Protein AF-A0A942LFI0-F1 (afdb_monomer_lite)

Foldseek 3Di:
DDDDDPPPPDDPLNVVLVVQVVVCCVPPVPPPDPDVVVVSVLSSCLVVQLCPDPQLVCCVVPHDPVSNVVSSVVSSVVSVVVVVVVVVVVVCCCVPPVVSVVVVVVVVCCCPPVVVVVVD

Sequence (120 aa):
MPTSGGGGKATPELDLLSNILSSFHDLFGDIPWKDEDRVKNHMVSIPDIVLKDKAYKNAMKNSDKRNAKLESEEALNRAIIDIMADNMELFKQYNDNPSFKKWLGDLVFNITYYAQTESS

Radius of gyration: 21.02 Å; chains: 1; bounding box: 53×49×39 Å

Structure (mmCIF, N/CA/C/O backbone):
data_AF-A0A942LFI0-F1
#
_entry.id   AF-A0A942LFI0-F1
#
loop_
_atom_site.group_PDB
_atom_site.id
_atom_site.type_symbol
_atom_site.label_atom_id
_atom_site.label_alt_id
_atom_site.label_comp_id
_atom_site.label_asym_id
_atom_site.label_entity_id
_atom_site.label_seq_id
_atom_site.pdbx_PDB_ins_code
_atom_site.Cartn_x
_atom_site.Cartn_y
_atom_site.Cartn_z
_atom_site.occupancy
_atom_site.B_iso_or_equiv
_atom_site.auth_seq_id
_atom_site.auth_comp_id
_atom_site.auth_asym_id
_atom_site.auth_atom_id
_atom_site.pdbx_PDB_model_num
ATOM 1 N N . MET A 1 1 ? -34.469 -33.038 -24.058 1.00 41.47 1 MET A N 1
ATOM 2 C CA . MET A 1 1 ? -33.193 -33.604 -23.563 1.00 41.47 1 MET A CA 1
ATOM 3 C C . MET A 1 1 ? -32.620 -32.648 -22.528 1.00 41.47 1 MET A C 1
ATOM 5 O O . MET A 1 1 ? -32.659 -31.458 -22.818 1.00 41.47 1 MET A O 1
ATOM 9 N N . PRO A 1 2 ? -32.140 -33.092 -21.352 1.00 42.00 2 PRO A N 1
ATOM 10 C CA . PRO A 1 2 ? -31.471 -32.205 -20.409 1.00 42.00 2 PRO A CA 1
ATOM 11 C C . PRO A 1 2 ? -29.960 -32.240 -20.668 1.00 42.00 2 PRO A C 1
ATOM 13 O O . PRO A 1 2 ? -29.331 -33.289 -20.545 1.00 42.00 2 PRO A O 1
ATOM 16 N N . THR A 1 3 ? -29.363 -31.113 -21.048 1.00 40.94 3 THR A N 1
ATOM 17 C CA . THR A 1 3 ? -27.902 -30.993 -21.123 1.00 40.94 3 THR A CA 1
ATOM 18 C C . THR A 1 3 ? -27.365 -30.417 -19.824 1.00 40.94 3 THR A C 1
ATOM 20 O O . THR A 1 3 ? -27.532 -29.238 -19.520 1.00 40.94 3 THR A O 1
ATOM 23 N N . SER A 1 4 ? -26.723 -31.318 -19.085 1.00 46.62 4 SER A N 1
ATOM 24 C CA . SER A 1 4 ? -25.675 -31.080 -18.097 1.00 46.62 4 SER A CA 1
ATOM 25 C C . SER A 1 4 ? -24.560 -30.174 -18.639 1.00 46.62 4 SER A C 1
ATOM 27 O O . SER A 1 4 ? -24.297 -30.177 -19.843 1.00 46.62 4 SER A O 1
ATOM 29 N N . GLY A 1 5 ? -23.862 -29.477 -17.737 1.00 42.50 5 GLY A N 1
ATOM 30 C CA . GLY A 1 5 ? -22.532 -28.930 -18.018 1.00 42.50 5 GLY A CA 1
ATOM 31 C C . GLY A 1 5 ? -22.296 -27.492 -17.569 1.00 42.50 5 GLY A C 1
ATOM 32 O O . GLY A 1 5 ? -21.852 -26.677 -18.370 1.00 42.50 5 GLY A O 1
ATOM 33 N N . GLY A 1 6 ? -22.540 -27.172 -16.295 1.00 45.66 6 GLY A N 1
ATOM 34 C CA . GLY A 1 6 ? -22.027 -25.950 -15.663 1.00 45.66 6 GLY A CA 1
ATOM 35 C C . GLY A 1 6 ? -20.511 -26.025 -15.459 1.00 45.66 6 GLY A C 1
ATOM 36 O O . GLY A 1 6 ? -20.040 -26.088 -14.331 1.00 45.66 6 GLY A O 1
ATOM 37 N N . GLY A 1 7 ? -19.746 -26.082 -16.549 1.00 47.06 7 GLY A N 1
ATOM 38 C 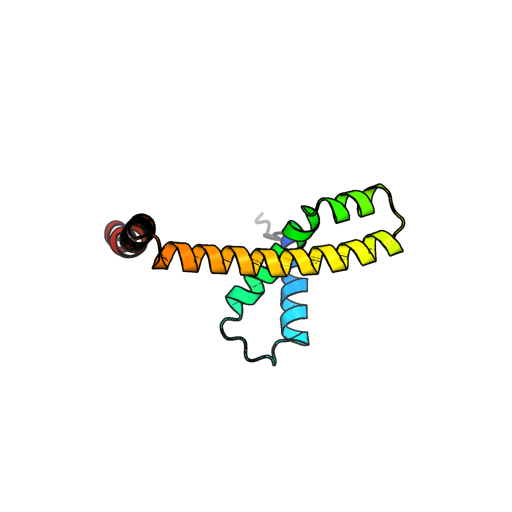CA . GLY A 1 7 ? -18.291 -25.959 -16.546 1.00 47.06 7 GLY A CA 1
ATOM 39 C C . GLY A 1 7 ? -17.912 -24.488 -16.640 1.00 47.06 7 GLY A C 1
ATOM 40 O O . GLY A 1 7 ? -17.564 -24.007 -17.718 1.00 47.06 7 GLY A O 1
ATOM 41 N N . GLY A 1 8 ? -18.028 -23.763 -15.527 1.00 48.84 8 GLY A N 1
ATOM 42 C CA . GLY A 1 8 ? -17.440 -22.434 -15.411 1.00 48.84 8 GLY A CA 1
ATOM 43 C C . GLY A 1 8 ? -15.931 -22.577 -15.549 1.00 48.84 8 GLY A C 1
ATOM 44 O O . GLY A 1 8 ? -15.275 -23.073 -14.639 1.00 48.84 8 GLY A O 1
ATOM 45 N N . LYS A 1 9 ? -15.382 -22.214 -16.710 1.00 52.22 9 LYS A N 1
ATOM 46 C CA . LYS A 1 9 ? -13.934 -22.098 -16.888 1.00 52.22 9 LYS A CA 1
ATOM 47 C C . LYS A 1 9 ? -13.448 -21.090 -15.849 1.00 52.22 9 LYS A C 1
ATOM 49 O O . LYS A 1 9 ? -13.840 -19.926 -15.929 1.00 52.22 9 LYS A O 1
ATOM 54 N N . ALA A 1 10 ? -12.654 -21.542 -14.880 1.00 55.78 10 ALA A N 1
ATOM 55 C CA . ALA A 1 10 ? -11.886 -20.640 -14.035 1.00 55.78 10 ALA A CA 1
ATOM 56 C C . ALA A 1 10 ? -11.151 -19.663 -14.964 1.00 55.78 10 ALA A C 1
ATOM 58 O O . ALA A 1 10 ? -10.595 -20.059 -15.992 1.00 55.78 10 ALA A O 1
ATOM 59 N N . THR A 1 11 ? -11.297 -18.367 -14.709 1.00 54.66 11 THR A N 1
ATOM 60 C CA . THR A 1 11 ? -10.672 -17.345 -15.544 1.00 54.66 11 THR A CA 1
ATOM 61 C C . THR A 1 11 ? -9.159 -17.354 -15.293 1.00 54.66 11 THR A C 1
ATOM 63 O O . THR A 1 11 ? -8.735 -17.682 -14.186 1.00 54.66 11 THR A O 1
ATOM 66 N N . PRO A 1 12 ? -8.322 -16.948 -16.269 1.00 66.75 12 PRO A N 1
ATOM 67 C CA . PRO A 1 12 ? -6.862 -16.909 -16.099 1.00 66.75 12 PRO A CA 1
ATOM 68 C C . PRO A 1 12 ? -6.389 -16.109 -14.874 1.00 66.75 12 PRO A C 1
ATOM 70 O O . PRO A 1 12 ? -5.325 -16.369 -14.321 1.00 66.75 12 PRO A O 1
ATOM 73 N N . GLU A 1 13 ? -7.192 -15.134 -14.448 1.00 61.06 13 GLU A N 1
ATOM 74 C CA . GLU A 1 13 ? -6.972 -14.328 -13.249 1.00 61.06 13 GLU A CA 1
ATOM 75 C C . GLU A 1 13 ? -7.147 -15.141 -11.957 1.00 61.06 13 GLU A C 1
ATOM 77 O O . GLU A 1 13 ? -6.298 -15.068 -11.071 1.00 61.06 13 GLU A O 1
ATOM 82 N N . LEU A 1 14 ? -8.191 -15.975 -11.868 1.00 65.00 14 LEU A N 1
ATOM 83 C CA . LEU A 1 14 ? -8.422 -16.852 -10.715 1.00 65.00 14 LEU A CA 1
ATOM 84 C C . LEU A 1 14 ? -7.325 -17.916 -10.587 1.00 65.00 14 LEU A C 1
ATOM 86 O O . LEU A 1 14 ? -6.876 -18.193 -9.476 1.00 65.00 14 LEU A O 1
ATOM 90 N N . ASP A 1 15 ? -6.849 -18.456 -11.710 1.00 73.75 15 ASP A N 1
ATOM 91 C CA . ASP A 1 15 ? -5.751 -19.429 -11.722 1.00 73.75 15 ASP A CA 1
ATOM 92 C C . ASP A 1 15 ? -4.433 -18.797 -11.242 1.00 73.75 15 ASP A C 1
ATOM 94 O O . ASP A 1 15 ? -3.693 -19.400 -10.464 1.00 73.75 15 ASP A O 1
ATOM 98 N N . LEU A 1 16 ? -4.138 -17.557 -11.650 1.00 70.69 16 LEU A N 1
ATOM 99 C CA . LEU A 1 16 ? -2.946 -16.835 -11.197 1.00 70.69 16 LEU A CA 1
ATOM 100 C C . LEU A 1 16 ? -3.004 -16.534 -9.692 1.00 70.69 16 LEU A C 1
ATOM 102 O O . LEU A 1 16 ? -2.026 -16.773 -8.981 1.00 70.69 16 LEU A O 1
ATOM 106 N N . LEU A 1 17 ? -4.153 -16.057 -9.208 1.00 74.50 17 LEU A N 1
ATOM 107 C CA . LEU A 1 17 ? -4.387 -15.798 -7.786 1.00 74.50 17 LEU A CA 1
ATOM 108 C C . LEU A 1 17 ? -4.236 -17.080 -6.961 1.00 74.50 17 LEU A C 1
ATOM 110 O O . LEU A 1 17 ? -3.5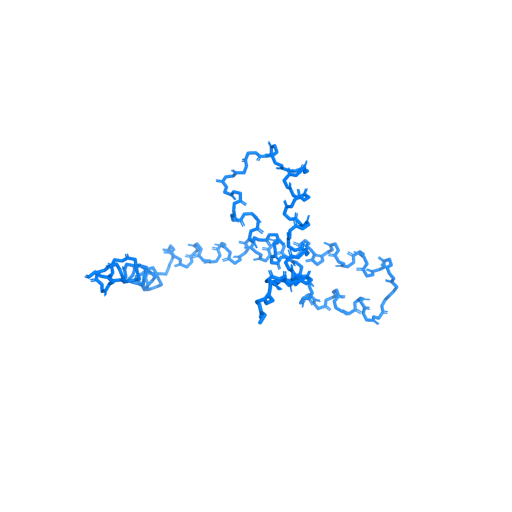35 -17.084 -5.950 1.00 74.50 17 LEU A O 1
ATOM 114 N N . SER A 1 18 ? -4.832 -18.183 -7.419 1.00 78.00 18 SER A N 1
ATOM 115 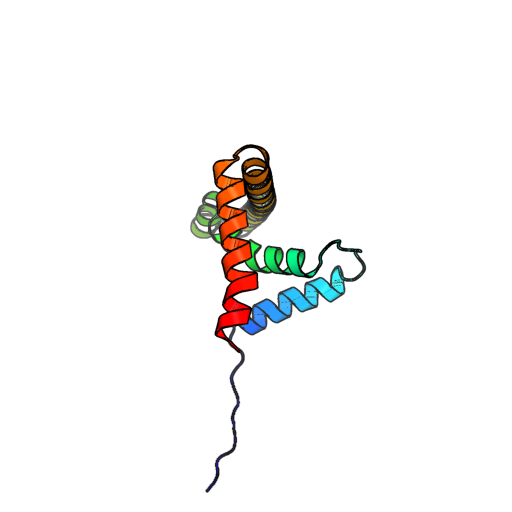C CA . SER A 1 18 ? -4.736 -19.482 -6.751 1.00 78.00 18 SER A CA 1
ATOM 116 C C . SER A 1 18 ? -3.290 -19.985 -6.676 1.00 78.00 18 SER A C 1
ATOM 118 O O . SER A 1 18 ? -2.859 -20.434 -5.613 1.00 78.00 18 SER A O 1
ATOM 120 N N . ASN A 1 19 ? -2.509 -19.826 -7.749 1.00 81.31 19 ASN A N 1
ATOM 121 C CA . ASN A 1 19 ? -1.100 -20.229 -7.781 1.00 81.31 19 ASN A CA 1
ATOM 122 C C . ASN A 1 19 ? -0.219 -19.406 -6.826 1.00 81.31 19 ASN A C 1
ATOM 124 O O . ASN A 1 19 ? 0.646 -19.971 -6.150 1.00 81.31 19 ASN A O 1
ATOM 128 N N . ILE A 1 20 ? -0.439 -18.088 -6.746 1.00 79.50 20 ILE A N 1
ATOM 129 C CA . ILE A 1 20 ? 0.286 -17.205 -5.817 1.00 79.50 20 ILE A CA 1
ATOM 130 C C . ILE A 1 20 ? -0.028 -17.592 -4.369 1.00 79.50 20 ILE A C 1
ATOM 132 O O . ILE A 1 20 ? 0.889 -17.741 -3.562 1.00 79.50 20 ILE A O 1
ATOM 136 N N . LEU A 1 21 ? -1.309 -17.793 -4.046 1.00 81.88 21 LEU A N 1
ATOM 137 C CA . LEU A 1 21 ? -1.747 -18.120 -2.689 1.00 81.88 21 LEU A CA 1
ATOM 138 C C . LEU A 1 21 ? -1.290 -19.514 -2.241 1.00 81.88 21 LEU A C 1
ATOM 140 O O . LEU A 1 21 ? -0.863 -19.663 -1.097 1.00 81.88 21 LEU A O 1
ATOM 144 N N . SER A 1 22 ? -1.324 -20.512 -3.131 1.00 84.50 22 SER A N 1
ATOM 145 C CA . SER A 1 22 ? -0.804 -21.853 -2.831 1.00 84.50 22 SER A CA 1
ATOM 146 C C . SER A 1 22 ? 0.700 -21.810 -2.573 1.00 84.50 22 SER A C 1
ATOM 148 O O . SER A 1 22 ? 1.160 -22.278 -1.537 1.00 84.50 22 SER A O 1
ATOM 150 N N . SER A 1 23 ? 1.460 -21.160 -3.463 1.00 86.31 23 SER A N 1
ATOM 151 C CA . SER A 1 23 ? 2.915 -21.031 -3.311 1.00 86.31 23 SER A CA 1
ATOM 152 C C . SER A 1 23 ? 3.291 -20.271 -2.037 1.00 86.31 23 SER A C 1
ATOM 154 O O . SER A 1 23 ? 4.286 -20.591 -1.395 1.00 86.31 23 SER A O 1
ATOM 156 N N . PHE A 1 24 ? 2.499 -19.266 -1.652 1.00 87.94 24 PHE A N 1
ATOM 157 C CA . PHE A 1 24 ? 2.693 -18.553 -0.394 1.00 87.94 24 PHE A CA 1
ATOM 158 C C . PHE A 1 24 ? 2.532 -19.477 0.814 1.00 87.94 24 PHE A C 1
ATOM 160 O O . PHE A 1 24 ? 3.392 -19.472 1.691 1.00 87.94 24 PHE A O 1
ATOM 167 N N . HIS A 1 25 ? 1.462 -20.273 0.853 1.00 85.38 25 HIS A N 1
ATOM 168 C CA . HIS A 1 25 ? 1.217 -21.193 1.961 1.00 85.38 25 HIS A CA 1
ATOM 169 C C . HIS A 1 25 ? 2.329 -22.243 2.078 1.00 85.38 25 HIS A C 1
ATOM 171 O O . HIS A 1 25 ? 2.872 -22.436 3.163 1.00 85.38 25 HIS A O 1
ATOM 177 N N . ASP A 1 26 ? 2.734 -22.840 0.956 1.00 91.19 26 ASP A N 1
ATOM 178 C CA . ASP A 1 26 ? 3.760 -23.889 0.930 1.00 91.19 26 ASP A CA 1
ATOM 179 C C . ASP A 1 26 ? 5.145 -23.384 1.369 1.00 91.19 26 ASP A C 1
ATOM 181 O O . ASP A 1 26 ? 5.923 -24.128 1.964 1.00 91.19 26 ASP A O 1
ATOM 185 N N . LEU A 1 27 ? 5.475 -22.124 1.067 1.00 90.56 27 LEU A N 1
ATOM 186 C CA . LEU A 1 27 ? 6.794 -21.549 1.350 1.00 90.56 27 LEU A CA 1
ATOM 187 C C . LEU A 1 27 ? 6.857 -20.784 2.678 1.00 90.56 27 LEU A C 1
ATOM 189 O O . LEU A 1 27 ? 7.930 -20.686 3.275 1.00 90.56 27 LEU A O 1
ATOM 193 N N . PHE A 1 28 ? 5.741 -20.203 3.119 1.00 92.94 28 PHE A N 1
ATOM 194 C CA . PHE A 1 28 ? 5.708 -19.218 4.205 1.00 92.94 28 PHE A CA 1
ATOM 195 C C . PHE A 1 28 ? 4.597 -19.466 5.236 1.00 92.94 28 PHE A C 1
ATOM 197 O O . PHE A 1 28 ? 4.383 -18.615 6.103 1.00 92.94 28 PHE A O 1
ATOM 204 N N . GLY A 1 29 ? 3.905 -20.609 5.173 1.00 88.31 29 GLY A N 1
ATOM 205 C CA . GLY A 1 29 ? 2.843 -20.979 6.116 1.00 88.31 29 GLY A CA 1
ATOM 206 C C . GLY A 1 29 ? 3.324 -21.177 7.557 1.00 88.31 29 GLY A C 1
ATOM 207 O O . GLY A 1 29 ? 2.556 -20.970 8.490 1.00 88.31 29 GLY A O 1
ATOM 208 N N . ASP A 1 30 ? 4.608 -21.491 7.751 1.00 93.56 30 ASP A N 1
ATOM 209 C CA . ASP A 1 30 ? 5.212 -21.653 9.081 1.00 93.56 30 ASP A CA 1
ATOM 210 C C . ASP A 1 30 ? 5.547 -20.318 9.771 1.00 93.56 30 ASP A C 1
ATOM 212 O O . ASP A 1 30 ? 5.935 -20.291 10.943 1.00 93.56 30 ASP A O 1
ATOM 216 N N . ILE A 1 31 ? 5.428 -19.188 9.065 1.00 93.88 31 ILE A N 1
ATOM 217 C CA . ILE A 1 31 ? 5.656 -17.873 9.665 1.00 93.88 31 ILE A CA 1
ATOM 218 C C . ILE A 1 31 ? 4.429 -17.512 10.516 1.00 93.88 31 ILE A C 1
ATOM 220 O O . ILE A 1 31 ? 3.311 -17.513 9.999 1.00 93.88 31 ILE A O 1
ATOM 224 N N . PRO A 1 32 ? 4.601 -17.141 11.801 1.00 92.88 32 PRO A N 1
ATOM 225 C CA . PRO A 1 32 ? 3.494 -16.744 12.665 1.00 92.88 32 PRO A CA 1
ATOM 226 C C . PRO A 1 32 ? 3.023 -15.325 12.314 1.00 92.88 32 PRO A C 1
ATOM 228 O O . PRO A 1 32 ? 3.289 -14.355 13.030 1.00 92.88 32 PRO A O 1
ATOM 231 N N . TRP A 1 33 ? 2.349 -15.187 11.173 1.00 93.12 33 TRP A N 1
ATOM 232 C CA . TRP A 1 33 ? 1.784 -13.926 10.716 1.00 93.12 33 TRP A CA 1
ATOM 233 C C . TRP A 1 33 ? 0.767 -13.399 11.729 1.00 93.12 33 TRP A C 1
ATOM 235 O O . TRP A 1 33 ? -0.103 -14.123 12.203 1.00 93.12 33 TRP A O 1
ATOM 245 N N . LYS A 1 34 ? 0.847 -12.102 12.042 1.00 93.06 34 LYS A N 1
ATOM 246 C CA . LYS A 1 34 ? -0.134 -11.445 12.919 1.00 93.06 34 LYS A CA 1
ATOM 247 C C . LYS A 1 34 ? -1.541 -11.444 12.306 1.00 93.06 34 LYS A C 1
ATOM 249 O O . LYS A 1 34 ? -2.523 -11.516 13.034 1.00 93.06 34 LYS A O 1
ATOM 254 N N . ASP A 1 35 ? -1.604 -11.295 10.987 1.00 92.62 35 ASP A N 1
ATOM 255 C CA . ASP A 1 35 ? -2.823 -11.283 10.183 1.00 92.62 35 ASP A CA 1
ATOM 256 C C . ASP A 1 35 ? -2.459 -11.774 8.774 1.00 92.62 35 ASP A C 1
ATOM 258 O O . ASP A 1 35 ? -1.934 -11.021 7.951 1.00 92.62 35 ASP A O 1
ATOM 262 N N . GLU A 1 36 ? -2.639 -13.073 8.539 1.00 91.12 36 GLU A N 1
ATOM 263 C CA . GLU A 1 36 ? -2.271 -13.725 7.280 1.00 91.12 36 GLU A CA 1
ATOM 264 C C . GLU A 1 36 ? -3.132 -13.235 6.106 1.00 91.12 36 GLU A C 1
ATOM 266 O O . GLU A 1 36 ? -2.618 -13.027 5.006 1.00 91.12 36 GLU A O 1
ATOM 271 N N . ASP A 1 37 ? -4.423 -12.985 6.335 1.00 90.56 37 ASP A N 1
ATOM 272 C CA . ASP A 1 37 ? -5.346 -12.537 5.289 1.00 90.56 37 ASP A CA 1
ATOM 273 C C . ASP A 1 37 ? -4.977 -11.141 4.786 1.00 90.56 37 ASP A C 1
ATOM 275 O O . ASP A 1 37 ? -4.969 -10.884 3.576 1.00 90.56 37 ASP A O 1
ATOM 279 N N . ARG A 1 38 ? -4.573 -10.240 5.687 1.00 90.12 38 ARG A N 1
ATOM 280 C CA . ARG A 1 38 ? -4.059 -8.928 5.281 1.00 90.12 38 ARG A CA 1
ATOM 281 C C . ARG A 1 38 ? -2.763 -9.036 4.475 1.00 90.12 38 ARG A C 1
ATOM 283 O O . ARG A 1 38 ? -2.598 -8.299 3.501 1.00 90.12 38 ARG A O 1
ATOM 290 N N . VAL A 1 39 ? -1.860 -9.946 4.844 1.00 91.06 39 VAL A N 1
ATOM 291 C CA . VAL A 1 39 ? -0.621 -10.194 4.083 1.00 91.06 39 VAL A CA 1
ATOM 292 C C . VAL A 1 39 ? -0.946 -10.706 2.678 1.00 91.06 39 VAL A C 1
ATOM 294 O O . VAL A 1 39 ? -0.430 -10.158 1.701 1.00 91.06 39 VAL A O 1
ATOM 297 N N . LYS A 1 40 ? -1.861 -11.674 2.555 1.00 89.44 40 LYS A N 1
ATOM 298 C CA . LYS A 1 40 ? -2.333 -12.193 1.260 1.00 89.44 40 LYS A CA 1
ATOM 299 C C . LYS A 1 40 ? -2.932 -11.094 0.382 1.00 89.44 40 LYS A C 1
ATOM 301 O O . LYS A 1 40 ? -2.575 -10.991 -0.791 1.00 89.44 40 LYS A O 1
ATOM 306 N N . ASN A 1 41 ? -3.776 -10.232 0.949 1.00 88.94 41 ASN A N 1
ATOM 307 C CA . ASN A 1 41 ? -4.376 -9.113 0.217 1.00 88.94 41 ASN A CA 1
ATOM 308 C C . ASN A 1 41 ? -3.315 -8.146 -0.330 1.00 88.94 41 ASN A C 1
ATOM 310 O O . ASN A 1 41 ? -3.398 -7.721 -1.484 1.00 88.94 41 ASN A O 1
ATOM 314 N N . HIS A 1 42 ? -2.281 -7.838 0.458 1.00 89.88 42 HIS A N 1
ATOM 315 C CA . HIS A 1 42 ? -1.162 -7.036 -0.034 1.00 89.88 42 HIS A CA 1
ATOM 316 C C . HIS A 1 42 ? -0.396 -7.752 -1.151 1.00 89.88 42 HIS A C 1
ATOM 318 O O . HIS A 1 42 ? -0.145 -7.135 -2.186 1.00 89.88 42 HIS A O 1
ATOM 324 N N . MET A 1 43 ? -0.094 -9.045 -1.006 1.00 88.44 43 MET A N 1
ATOM 325 C CA . MET A 1 43 ? 0.607 -9.820 -2.038 1.00 88.44 43 MET A CA 1
ATOM 326 C C . MET A 1 43 ? -0.112 -9.825 -3.384 1.00 88.44 43 MET A C 1
ATOM 328 O O . MET A 1 43 ? 0.535 -9.654 -4.415 1.00 88.44 43 MET A O 1
ATOM 332 N N . VAL A 1 44 ? -1.438 -9.962 -3.375 1.00 88.50 44 VAL A N 1
ATOM 333 C CA . VAL A 1 44 ? -2.257 -9.896 -4.593 1.00 88.50 44 VAL A CA 1
ATOM 334 C C . VAL A 1 44 ? -2.152 -8.526 -5.275 1.00 88.50 44 VAL A C 1
ATOM 336 O O . VAL A 1 44 ? -2.145 -8.451 -6.499 1.00 88.50 44 VAL A O 1
ATOM 339 N N . SER A 1 45 ? -2.012 -7.445 -4.501 1.00 89.25 45 SER A N 1
ATOM 340 C CA . SER A 1 45 ? -1.924 -6.076 -5.032 1.00 89.25 45 SER A CA 1
ATOM 341 C C . SER A 1 45 ? -0.534 -5.674 -5.551 1.00 89.25 45 SER A C 1
ATOM 343 O O . SER A 1 45 ? -0.429 -4.788 -6.400 1.00 89.25 45 SER A O 1
ATOM 345 N N . ILE A 1 46 ? 0.540 -6.310 -5.065 1.00 92.50 46 ILE A N 1
ATOM 346 C CA . ILE A 1 46 ? 1.931 -5.927 -5.369 1.00 92.50 46 ILE A CA 1
ATOM 347 C C . ILE A 1 46 ? 2.234 -5.902 -6.877 1.00 92.50 46 ILE A C 1
ATOM 349 O O . ILE A 1 46 ? 2.807 -4.906 -7.326 1.00 92.50 46 ILE A O 1
ATOM 353 N N . PRO A 1 47 ? 1.867 -6.921 -7.684 1.00 92.00 47 PRO A N 1
ATOM 354 C CA . PRO A 1 47 ? 2.138 -6.901 -9.120 1.00 92.00 47 PRO A CA 1
ATOM 355 C C . PRO A 1 47 ? 1.568 -5.662 -9.818 1.00 92.00 47 PRO A C 1
ATOM 357 O O . PRO A 1 47 ? 2.267 -5.027 -10.606 1.00 92.00 47 PRO A O 1
ATOM 360 N N . ASP A 1 48 ? 0.343 -5.259 -9.476 1.00 92.44 48 ASP A N 1
ATOM 361 C CA . ASP A 1 48 ? -0.303 -4.080 -10.059 1.00 92.44 48 ASP A CA 1
ATOM 362 C C . ASP A 1 48 ? 0.374 -2.771 -9.651 1.00 92.44 48 ASP A C 1
ATOM 364 O O . ASP A 1 48 ? 0.406 -1.816 -10.434 1.00 92.44 48 ASP A O 1
ATOM 368 N N . ILE A 1 49 ? 0.918 -2.705 -8.434 1.00 94.31 49 ILE A N 1
ATOM 369 C CA . ILE A 1 49 ? 1.695 -1.553 -7.964 1.00 94.31 49 ILE A CA 1
ATOM 370 C C . ILE A 1 49 ? 3.022 -1.483 -8.730 1.00 94.31 49 ILE A C 1
ATOM 372 O O . ILE A 1 49 ? 3.346 -0.441 -9.302 1.00 94.31 49 ILE A O 1
ATOM 376 N N . VAL A 1 50 ? 3.740 -2.604 -8.844 1.00 96.50 50 VAL A N 1
ATOM 377 C CA . VAL A 1 50 ? 5.002 -2.699 -9.598 1.00 96.50 50 VAL A CA 1
ATOM 378 C C . VAL A 1 50 ? 4.795 -2.341 -11.073 1.00 96.50 50 VAL A C 1
ATOM 380 O O . VAL A 1 50 ? 5.573 -1.574 -11.637 1.00 96.50 50 VAL A O 1
ATOM 383 N N . LEU A 1 51 ? 3.710 -2.800 -11.702 1.00 94.88 51 LEU A N 1
ATOM 384 C CA . LEU A 1 51 ? 3.377 -2.466 -13.094 1.00 94.88 51 LEU A CA 1
ATOM 385 C C . LEU A 1 51 ? 3.066 -0.978 -13.317 1.00 94.88 51 LEU A C 1
ATOM 387 O O . LEU A 1 51 ? 3.076 -0.517 -14.465 1.00 94.88 51 LEU A O 1
ATOM 391 N N . LYS A 1 52 ? 2.779 -0.215 -12.257 1.00 95.81 52 LYS A N 1
ATOM 392 C CA . LYS A 1 52 ? 2.590 1.242 -12.318 1.00 95.81 52 LYS A CA 1
ATOM 393 C C . LYS A 1 52 ? 3.900 2.011 -12.141 1.00 95.81 52 LYS A C 1
ATOM 395 O O . LYS A 1 52 ? 3.938 3.182 -12.534 1.00 95.81 52 LYS A O 1
ATOM 400 N N . ASP A 1 53 ? 4.961 1.375 -11.641 1.00 98.00 53 ASP A N 1
ATOM 401 C CA . ASP A 1 53 ? 6.266 2.003 -11.439 1.00 98.00 53 ASP A CA 1
ATOM 402 C C . ASP A 1 53 ? 6.842 2.521 -12.765 1.00 98.00 53 ASP A C 1
ATOM 404 O O . ASP A 1 53 ? 6.973 1.805 -13.762 1.00 98.00 53 ASP A O 1
ATOM 408 N N . LYS A 1 54 ? 7.162 3.818 -12.803 1.00 97.44 54 LYS A N 1
ATOM 409 C CA . LYS A 1 54 ? 7.584 4.482 -14.043 1.00 97.44 54 LYS A CA 1
ATOM 410 C C . LYS A 1 54 ? 8.930 3.964 -14.545 1.00 97.44 54 LYS A C 1
ATOM 412 O O . LYS A 1 54 ? 9.099 3.846 -15.759 1.00 97.44 54 LYS A O 1
ATOM 417 N N . ALA A 1 55 ? 9.872 3.688 -13.645 1.00 97.12 55 ALA A N 1
ATOM 418 C CA . ALA A 1 55 ? 11.201 3.227 -14.021 1.00 97.12 55 ALA A CA 1
ATOM 419 C C . ALA A 1 55 ? 11.124 1.804 -14.582 1.00 97.12 55 ALA A C 1
ATOM 421 O O . ALA A 1 55 ? 11.614 1.559 -15.688 1.00 97.12 55 ALA A O 1
ATOM 422 N N . TYR A 1 56 ? 10.374 0.917 -13.928 1.00 98.00 56 TYR A N 1
ATOM 423 C CA . TYR A 1 56 ? 10.162 -0.438 -14.421 1.00 98.00 56 TYR A CA 1
ATOM 424 C C . TYR A 1 56 ? 9.406 -0.468 -15.750 1.00 98.00 56 TYR A C 1
ATOM 426 O O . TYR A 1 56 ? 9.860 -1.112 -16.697 1.00 98.00 56 TYR A O 1
ATOM 434 N N . LYS A 1 57 ? 8.330 0.315 -15.904 1.00 97.50 57 LYS A N 1
ATOM 435 C CA . LYS A 1 57 ? 7.631 0.448 -17.197 1.00 97.50 57 LYS A CA 1
ATOM 436 C C . LYS A 1 57 ? 8.556 0.904 -18.326 1.00 97.50 57 LYS A C 1
ATOM 438 O O . LYS A 1 57 ? 8.371 0.485 -19.470 1.00 97.50 57 LYS A O 1
ATOM 443 N N . ASN A 1 58 ? 9.520 1.776 -18.033 1.00 97.44 58 ASN A N 1
ATOM 444 C CA . ASN A 1 58 ? 10.507 2.217 -19.014 1.00 97.44 58 ASN A CA 1
ATOM 445 C C . ASN A 1 58 ? 11.509 1.103 -19.336 1.00 97.44 58 ASN A C 1
ATOM 447 O O . ASN A 1 58 ? 11.788 0.877 -20.514 1.00 97.44 58 ASN A O 1
ATOM 451 N N . ALA A 1 59 ? 11.995 0.380 -18.325 1.00 96.69 59 ALA A N 1
ATOM 452 C CA . ALA A 1 59 ? 12.906 -0.745 -18.508 1.00 96.69 59 ALA A CA 1
ATOM 453 C C . ALA A 1 59 ? 12.254 -1.884 -19.313 1.00 96.69 59 ALA A C 1
ATOM 455 O O . ALA A 1 59 ? 12.863 -2.405 -20.243 1.00 96.69 59 ALA A O 1
ATOM 456 N N . MET A 1 60 ? 10.983 -2.203 -19.051 1.00 95.94 60 MET A N 1
ATOM 457 C CA . MET A 1 60 ? 10.220 -3.192 -19.825 1.00 95.94 60 MET A CA 1
ATOM 458 C C . MET A 1 60 ? 10.129 -2.851 -21.318 1.00 95.94 60 MET A C 1
ATOM 460 O O . MET A 1 60 ? 10.101 -3.751 -22.152 1.00 95.94 60 MET A O 1
ATOM 464 N N . LYS A 1 61 ? 10.035 -1.561 -21.660 1.00 96.38 61 LYS A N 1
ATOM 465 C CA . LYS A 1 61 ? 9.877 -1.103 -23.048 1.00 96.38 61 LYS A CA 1
ATOM 466 C C . LYS A 1 61 ? 11.202 -0.956 -23.786 1.00 96.38 61 LYS A C 1
ATOM 468 O O . LYS A 1 61 ? 11.244 -1.181 -24.990 1.00 96.38 61 LYS A O 1
ATOM 473 N N . ASN A 1 62 ? 12.246 -0.525 -23.080 1.00 96.62 62 ASN A N 1
ATOM 474 C CA . ASN A 1 62 ? 13.447 0.033 -23.704 1.00 96.62 62 ASN A CA 1
ATOM 475 C C . ASN A 1 62 ? 14.747 -0.673 -23.297 1.00 96.62 62 ASN A C 1
ATOM 477 O O . ASN A 1 62 ? 15.819 -0.243 -23.717 1.00 96.62 62 ASN A O 1
ATOM 481 N N . SER A 1 63 ? 14.698 -1.701 -22.451 1.00 94.12 63 SER A N 1
ATOM 482 C CA . SER A 1 63 ? 15.893 -2.387 -21.947 1.00 94.12 63 SER A CA 1
ATOM 483 C C . SER A 1 63 ? 15.854 -3.886 -22.220 1.00 94.12 63 SER A C 1
ATOM 485 O O . SER A 1 63 ? 14.815 -4.462 -22.540 1.00 94.12 63 SER A O 1
ATOM 487 N N . ASP A 1 64 ? 17.013 -4.533 -22.104 1.00 96.25 64 ASP A N 1
ATOM 488 C CA . ASP A 1 64 ? 17.088 -5.988 -22.152 1.00 96.25 64 ASP A CA 1
ATOM 489 C C . ASP A 1 64 ? 16.451 -6.637 -20.908 1.00 96.25 64 ASP A C 1
ATOM 491 O O . ASP A 1 64 ? 16.187 -6.000 -19.883 1.00 96.25 64 ASP A O 1
ATOM 495 N N . LYS A 1 65 ? 16.230 -7.953 -20.992 1.00 94.88 65 LYS A N 1
ATOM 496 C CA . LYS A 1 65 ? 15.592 -8.738 -19.928 1.00 94.88 65 LYS A CA 1
ATOM 497 C C . LYS A 1 65 ? 16.342 -8.670 -18.593 1.00 94.88 65 LYS A C 1
ATOM 499 O O . LYS A 1 65 ? 15.705 -8.766 -17.547 1.00 94.88 65 LYS A O 1
ATOM 504 N N . ARG A 1 66 ? 17.673 -8.544 -18.604 1.00 96.06 66 ARG A N 1
ATOM 505 C CA . ARG A 1 66 ? 18.474 -8.503 -17.373 1.00 96.06 66 ARG A CA 1
ATOM 506 C C . ARG A 1 66 ? 18.249 -7.182 -16.648 1.00 96.06 66 ARG A C 1
ATOM 508 O O . ARG A 1 66 ? 17.976 -7.199 -15.452 1.00 96.06 66 ARG A O 1
ATOM 515 N N . ASN A 1 67 ? 18.307 -6.072 -17.374 1.00 94.06 67 ASN A N 1
ATOM 516 C CA . ASN A 1 67 ? 18.078 -4.745 -16.812 1.00 94.06 67 ASN A CA 1
ATOM 517 C C . ASN A 1 67 ? 16.622 -4.568 -16.371 1.00 94.06 67 ASN A C 1
ATOM 519 O O . ASN A 1 67 ? 16.375 -4.074 -15.276 1.00 94.06 67 ASN A O 1
ATOM 523 N N . ALA A 1 68 ? 15.658 -5.059 -17.157 1.00 95.06 68 ALA A N 1
ATOM 524 C CA . ALA A 1 68 ? 14.255 -5.066 -16.749 1.00 95.06 68 ALA A CA 1
ATOM 525 C C . ALA A 1 68 ? 14.027 -5.891 -15.471 1.00 95.06 68 ALA A C 1
ATOM 527 O O . ALA A 1 68 ? 13.238 -5.487 -14.623 1.00 95.06 68 ALA A O 1
ATOM 528 N N . LYS A 1 69 ? 14.730 -7.020 -15.294 1.00 95.69 69 LYS A N 1
ATOM 529 C CA . LYS A 1 69 ? 14.639 -7.813 -14.060 1.00 95.69 69 LYS A CA 1
ATOM 530 C C . LYS A 1 69 ? 15.160 -7.043 -12.843 1.00 95.69 69 LYS A C 1
ATOM 532 O O . LYS A 1 69 ? 14.467 -7.012 -11.836 1.00 95.69 69 LYS A O 1
ATOM 537 N N . LEU A 1 70 ? 16.333 -6.416 -12.947 1.00 96.62 70 LEU A N 1
ATOM 538 C CA . LEU A 1 70 ? 16.889 -5.604 -11.856 1.00 96.62 70 LEU A CA 1
ATOM 539 C C . LEU A 1 70 ? 15.940 -4.461 -11.479 1.00 96.62 70 LEU A C 1
ATOM 541 O O . LEU A 1 70 ? 15.633 -4.268 -10.309 1.00 96.62 70 LEU A O 1
ATOM 545 N N . GLU A 1 71 ? 15.397 -3.757 -12.472 1.00 97.94 71 GLU A N 1
ATOM 546 C CA . GLU A 1 71 ? 14.452 -2.671 -12.206 1.00 97.94 71 GLU A CA 1
ATOM 547 C C . GLU A 1 71 ? 13.130 -3.177 -11.599 1.00 97.94 71 GLU A C 1
ATOM 549 O O . GLU A 1 71 ? 12.520 -2.485 -10.790 1.00 97.94 71 GLU A O 1
ATOM 554 N N . SER A 1 72 ? 12.696 -4.399 -11.931 1.00 97.00 72 SER A N 1
ATOM 555 C CA . SER A 1 72 ? 11.534 -5.030 -11.290 1.00 97.00 72 SER A CA 1
ATOM 556 C C . SER A 1 72 ? 11.753 -5.286 -9.799 1.00 97.00 72 SER A C 1
ATOM 558 O O . SER A 1 72 ? 10.803 -5.176 -9.027 1.00 97.00 72 SER A O 1
ATOM 560 N N . GLU A 1 73 ? 12.968 -5.668 -9.395 1.00 97.56 73 GLU A N 1
ATOM 561 C CA . GLU A 1 73 ? 13.326 -5.906 -7.989 1.00 97.56 73 GLU A CA 1
ATOM 562 C C . GLU A 1 73 ? 13.332 -4.579 -7.211 1.00 97.56 73 GLU A C 1
ATOM 564 O O . GLU A 1 73 ? 12.771 -4.486 -6.119 1.00 97.56 73 GLU A O 1
ATOM 569 N N . GLU A 1 74 ? 13.856 -3.515 -7.819 1.00 98.06 74 GLU A N 1
ATOM 570 C CA . GLU A 1 74 ? 13.816 -2.167 -7.247 1.00 98.06 74 GLU A CA 1
ATOM 571 C C . GLU A 1 74 ? 12.388 -1.604 -7.153 1.00 98.06 74 GLU A C 1
ATOM 573 O O . GLU A 1 74 ? 12.011 -1.005 -6.143 1.00 98.06 74 GLU A O 1
ATOM 578 N N . ALA A 1 75 ? 11.557 -1.832 -8.171 1.00 98.19 75 ALA A N 1
ATOM 579 C CA . ALA A 1 75 ? 10.146 -1.455 -8.145 1.00 98.19 75 ALA A CA 1
ATOM 580 C C . ALA A 1 75 ? 9.355 -2.233 -7.083 1.00 98.19 75 ALA A C 1
ATOM 582 O O . ALA A 1 75 ? 8.479 -1.659 -6.436 1.00 98.19 75 ALA A O 1
ATOM 583 N N . LEU A 1 76 ? 9.681 -3.509 -6.855 1.00 97.81 76 LEU A N 1
ATOM 584 C CA . LEU A 1 76 ? 9.108 -4.292 -5.760 1.00 97.81 76 LEU A CA 1
ATOM 585 C C . LEU A 1 76 ? 9.455 -3.677 -4.397 1.00 97.81 76 LEU A C 1
ATOM 587 O O . LEU A 1 76 ? 8.560 -3.492 -3.574 1.00 97.81 76 LEU A O 1
ATOM 591 N N . ASN A 1 77 ? 10.718 -3.304 -4.173 1.00 97.69 77 ASN A N 1
ATOM 592 C CA . ASN A 1 77 ? 11.130 -2.640 -2.931 1.00 97.69 77 ASN A CA 1
ATOM 593 C C . ASN A 1 77 ? 10.345 -1.341 -2.695 1.00 97.69 77 ASN A C 1
ATOM 595 O O . ASN A 1 77 ? 9.849 -1.113 -1.590 1.00 97.69 77 ASN A O 1
ATOM 599 N N . ARG A 1 78 ? 10.180 -0.517 -3.738 1.00 97.75 78 ARG A N 1
ATOM 600 C CA . ARG A 1 78 ? 9.370 0.710 -3.664 1.00 97.75 78 ARG A CA 1
ATOM 601 C C . ARG A 1 78 ? 7.909 0.412 -3.337 1.00 97.75 78 ARG A C 1
ATOM 603 O O . ARG A 1 78 ? 7.373 1.025 -2.424 1.00 97.75 78 ARG A O 1
ATOM 610 N N . ALA A 1 79 ? 7.306 -0.583 -3.987 1.00 96.75 79 ALA A N 1
ATOM 611 C CA . ALA A 1 79 ? 5.923 -0.978 -3.725 1.00 96.75 79 ALA A CA 1
ATOM 612 C C . ALA A 1 79 ? 5.688 -1.377 -2.256 1.00 96.75 79 ALA A C 1
ATOM 614 O O . ALA A 1 79 ? 4.684 -0.985 -1.663 1.00 96.75 79 ALA A O 1
ATOM 615 N N . ILE A 1 80 ? 6.616 -2.123 -1.645 1.00 95.62 80 ILE A N 1
ATOM 616 C CA . ILE A 1 80 ? 6.523 -2.496 -0.224 1.00 95.62 80 ILE A CA 1
ATOM 617 C C . ILE A 1 80 ? 6.602 -1.262 0.688 1.00 95.62 80 ILE A C 1
ATOM 619 O O . ILE A 1 80 ? 5.835 -1.160 1.649 1.00 95.62 80 ILE A O 1
ATOM 623 N N . ILE A 1 81 ? 7.502 -0.321 0.387 1.00 96.25 81 ILE A N 1
ATOM 624 C CA . ILE A 1 81 ? 7.639 0.931 1.144 1.00 96.25 81 ILE A CA 1
ATOM 625 C C . ILE A 1 81 ? 6.374 1.785 1.011 1.00 96.25 81 ILE A C 1
ATOM 627 O O . ILE A 1 81 ? 5.883 2.280 2.023 1.00 96.25 81 ILE A O 1
ATOM 631 N N . ASP A 1 82 ? 5.821 1.912 -0.194 1.00 94.75 82 ASP A N 1
ATOM 632 C CA . ASP A 1 82 ? 4.609 2.694 -0.453 1.00 94.75 82 ASP A CA 1
ATOM 633 C C . ASP A 1 82 ? 3.408 2.126 0.321 1.00 94.75 82 ASP A C 1
ATOM 635 O O . ASP A 1 82 ? 2.717 2.867 1.017 1.00 94.75 82 ASP A O 1
ATOM 639 N N . ILE A 1 83 ? 3.222 0.797 0.326 1.00 93.94 83 ILE A N 1
ATOM 640 C CA . ILE A 1 83 ? 2.181 0.138 1.139 1.00 93.94 83 ILE A CA 1
ATOM 641 C C . ILE A 1 83 ? 2.345 0.480 2.629 1.00 93.94 83 ILE A C 1
ATOM 643 O O . ILE A 1 83 ? 1.362 0.713 3.340 1.00 93.94 83 ILE A O 1
ATOM 647 N N . MET A 1 84 ? 3.577 0.484 3.142 1.00 93.81 84 MET A N 1
ATOM 648 C CA . MET A 1 84 ? 3.837 0.854 4.534 1.00 93.81 84 MET A CA 1
ATOM 649 C C . MET A 1 84 ? 3.538 2.337 4.784 1.00 93.81 84 MET A C 1
ATOM 651 O O . MET A 1 84 ? 2.903 2.659 5.791 1.00 93.81 84 MET A O 1
ATOM 655 N N . ALA A 1 85 ? 3.959 3.220 3.879 1.00 95.75 85 ALA A N 1
ATOM 656 C CA . ALA A 1 85 ? 3.736 4.657 3.967 1.00 95.75 85 ALA A CA 1
ATOM 657 C C . ALA A 1 85 ? 2.239 4.998 3.984 1.00 95.75 85 ALA A C 1
ATOM 659 O O . ALA A 1 85 ? 1.806 5.717 4.885 1.00 95.75 85 ALA A O 1
ATOM 660 N N . ASP A 1 86 ? 1.441 4.406 3.094 1.00 93.81 86 ASP A N 1
ATOM 661 C CA . ASP A 1 86 ? -0.015 4.597 3.040 1.00 93.81 86 ASP A CA 1
ATOM 662 C C . ASP A 1 86 ? -0.690 4.169 4.354 1.00 93.81 86 ASP A C 1
ATOM 664 O O . ASP A 1 86 ? -1.519 4.885 4.925 1.00 93.81 86 ASP A O 1
ATOM 668 N N . ASN A 1 87 ? -0.294 3.010 4.893 1.00 93.12 87 ASN A N 1
ATOM 669 C CA . ASN A 1 87 ? -0.800 2.520 6.177 1.00 93.12 87 ASN A CA 1
ATOM 670 C C . ASN A 1 87 ? -0.412 3.449 7.344 1.00 93.12 87 ASN A C 1
ATOM 672 O O . ASN A 1 87 ? -1.217 3.677 8.253 1.00 93.12 87 ASN A O 1
ATOM 676 N N . MET A 1 88 ? 0.813 3.983 7.335 1.00 96.75 88 MET A N 1
ATOM 677 C CA . MET A 1 88 ? 1.272 4.949 8.336 1.00 96.75 88 MET A CA 1
ATOM 678 C C . MET A 1 88 ? 0.546 6.288 8.212 1.00 96.75 88 MET A C 1
ATOM 680 O O . MET A 1 88 ? 0.212 6.884 9.236 1.00 96.75 88 MET A O 1
ATOM 684 N N . GLU A 1 89 ? 0.270 6.755 6.996 1.00 97.62 89 GLU A N 1
ATOM 685 C CA . GLU A 1 89 ? -0.490 7.980 6.765 1.00 97.62 89 GLU A CA 1
ATOM 686 C C . GLU A 1 89 ? -1.930 7.840 7.263 1.00 97.62 89 GLU A C 1
ATOM 688 O O . GLU A 1 89 ? -2.399 8.714 7.994 1.00 97.62 89 GLU A O 1
ATOM 693 N N . LEU A 1 90 ? -2.599 6.717 6.981 1.00 96.94 90 LEU A N 1
ATOM 694 C CA . LEU A 1 90 ? -3.925 6.430 7.534 1.00 96.94 90 LEU A CA 1
ATOM 695 C C . LEU A 1 90 ? -3.913 6.460 9.069 1.00 96.94 90 LEU A C 1
ATOM 697 O O . LEU A 1 90 ? -4.753 7.119 9.689 1.00 96.94 90 LEU A O 1
ATOM 701 N N . PHE A 1 91 ? -2.946 5.775 9.687 1.00 97.38 91 PHE A N 1
ATOM 702 C CA . PHE A 1 91 ? -2.795 5.775 11.142 1.00 97.38 91 PHE A CA 1
ATOM 703 C C . PHE A 1 91 ? -2.556 7.188 11.684 1.00 97.38 91 PHE A C 1
ATOM 705 O O .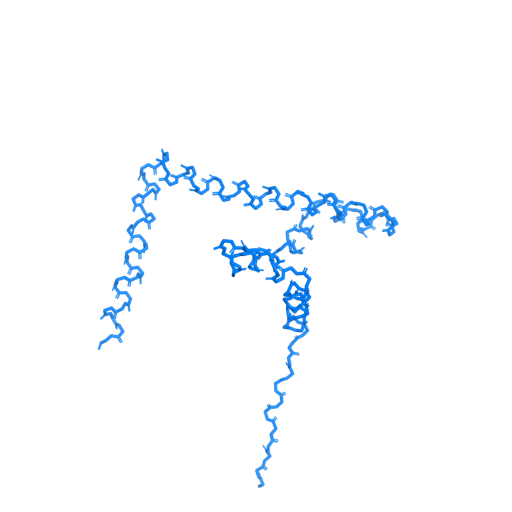 PHE A 1 91 ? -3.176 7.587 12.671 1.00 97.38 91 PHE A O 1
ATOM 712 N N . LYS A 1 92 ? -1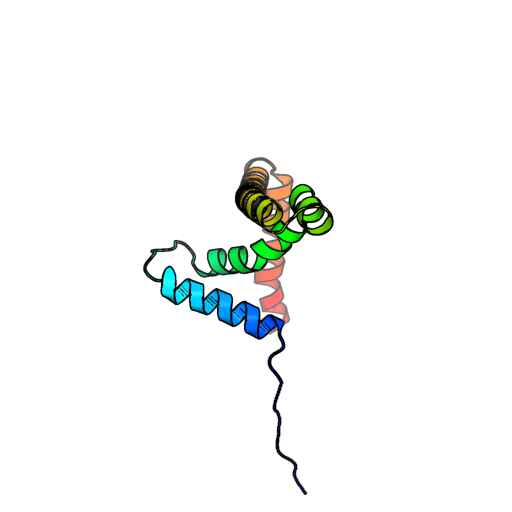.695 7.967 11.028 1.00 98.12 92 LYS A N 1
ATOM 713 C CA . LYS A 1 92 ? -1.416 9.351 11.403 1.00 98.12 92 LYS A CA 1
ATOM 714 C C . LYS A 1 92 ? -2.672 10.215 11.320 1.00 98.12 92 LYS A C 1
ATOM 716 O O . LYS A 1 92 ? -3.013 10.856 12.306 1.00 98.12 92 LYS A O 1
ATOM 721 N N . GLN A 1 93 ? -3.395 10.204 10.198 1.00 98.31 93 GLN A N 1
ATOM 722 C CA . GLN A 1 93 ? -4.626 10.990 10.042 1.00 98.31 93 GLN A CA 1
ATOM 723 C C . GLN A 1 93 ? -5.680 10.597 11.083 1.00 98.31 93 GLN A C 1
ATOM 725 O O . GLN A 1 93 ? -6.329 11.465 11.659 1.00 98.31 93 GLN A O 1
ATOM 730 N N . TYR A 1 94 ? -5.817 9.308 11.396 1.00 98.06 94 TYR A N 1
ATOM 731 C CA . TYR A 1 94 ? -6.740 8.862 12.440 1.00 98.06 94 TYR A CA 1
ATOM 732 C C . TYR A 1 94 ? -6.417 9.434 13.830 1.00 98.06 94 TYR A C 1
ATOM 734 O O . TYR A 1 94 ? -7.331 9.709 14.609 1.00 98.06 94 TYR A O 1
ATOM 742 N N . ASN A 1 95 ? -5.138 9.618 14.159 1.00 97.69 95 ASN A N 1
ATOM 743 C CA . ASN A 1 95 ? -4.725 10.137 15.464 1.00 97.69 95 ASN A CA 1
ATOM 744 C C . ASN A 1 95 ? -4.662 11.668 15.505 1.00 97.69 95 ASN A C 1
ATOM 746 O O . ASN A 1 95 ? -5.149 12.272 16.462 1.00 97.69 95 ASN A O 1
ATOM 750 N N . ASP A 1 96 ? -4.106 12.284 14.465 1.00 98.38 96 ASP A N 1
ATOM 751 C CA . ASP A 1 96 ? -3.722 13.697 14.467 1.00 98.38 96 ASP A CA 1
ATOM 752 C C . ASP A 1 96 ? -4.806 14.614 13.881 1.00 98.38 96 ASP A C 1
ATOM 754 O O . ASP A 1 96 ? -4.749 15.831 14.064 1.00 98.38 96 ASP A O 1
ATOM 758 N N . ASN A 1 97 ? -5.800 14.061 13.176 1.00 98.44 97 ASN A N 1
ATOM 759 C CA . ASN A 1 97 ? -6.864 14.825 12.528 1.00 98.44 97 ASN A CA 1
ATOM 760 C C . ASN A 1 97 ? -8.236 14.483 13.146 1.00 98.44 97 ASN A C 1
ATOM 762 O O . ASN A 1 97 ? -8.888 13.518 12.731 1.00 98.44 97 ASN A O 1
ATOM 766 N N . PRO A 1 98 ? -8.724 15.282 14.121 1.00 98.38 98 PRO A N 1
ATOM 767 C CA . PRO A 1 98 ? -9.989 15.022 14.810 1.00 98.38 98 PRO A CA 1
ATOM 768 C C . PRO A 1 98 ? -11.197 14.933 13.874 1.00 98.38 98 PRO A C 1
ATOM 770 O O . PRO A 1 98 ? -12.103 14.133 14.110 1.00 98.38 98 PRO A O 1
ATOM 773 N N . SER A 1 99 ? -11.207 15.727 12.799 1.00 98.62 99 SER A N 1
ATOM 774 C CA . SER A 1 99 ? -12.282 15.710 11.805 1.00 98.62 99 SER A CA 1
ATOM 775 C C . SER A 1 99 ? -12.303 14.392 11.036 1.00 98.62 99 SER A C 1
ATOM 777 O O . SER A 1 99 ? -13.368 13.795 10.887 1.00 98.62 99 SER A O 1
ATOM 779 N N . PHE A 1 100 ? -11.134 13.905 10.605 1.00 98.44 100 PHE A N 1
ATOM 780 C CA . PHE A 1 100 ? -11.014 12.603 9.947 1.00 98.44 100 PHE A CA 1
ATOM 781 C C . PHE A 1 100 ? -11.430 11.465 10.884 1.00 98.44 100 PHE A C 1
ATOM 783 O O . PHE A 1 100 ? -12.233 10.616 10.500 1.00 98.44 100 PHE A O 1
ATOM 790 N N . LYS A 1 101 ? -10.959 11.486 12.137 1.00 98.50 101 LYS A N 1
ATOM 791 C CA . LYS A 1 101 ? -11.327 10.493 13.155 1.00 98.50 101 LYS A CA 1
ATOM 792 C C . LYS A 1 101 ? -12.837 10.417 13.373 1.00 98.50 101 LYS A C 1
ATOM 794 O O . LYS A 1 101 ? -13.393 9.320 13.393 1.00 98.50 101 LYS A O 1
ATOM 799 N N . LYS A 1 102 ? -13.493 11.573 13.524 1.00 98.38 102 LYS A N 1
ATOM 800 C CA . LYS A 1 102 ? -14.947 11.644 13.705 1.00 98.38 102 LYS A CA 1
ATOM 801 C C . LYS A 1 102 ? -15.680 11.093 12.483 1.00 98.38 102 LYS A C 1
ATOM 803 O O . LYS A 1 102 ? -16.503 10.200 12.631 1.00 98.38 102 LYS A O 1
ATOM 808 N N . TRP A 1 103 ? -15.341 11.585 11.292 1.00 98.44 103 TRP A N 1
ATOM 809 C CA . TRP A 1 103 ? -15.972 11.145 10.048 1.00 98.44 103 TRP A CA 1
ATOM 810 C C . TRP A 1 103 ? -15.840 9.631 9.830 1.00 98.44 103 TRP A C 1
ATOM 812 O O . TRP A 1 103 ? -16.830 8.973 9.516 1.00 98.44 103 TRP A O 1
ATOM 822 N N . LEU A 1 104 ? -14.645 9.067 10.043 1.00 97.94 104 LEU A N 1
ATOM 823 C CA . LEU A 1 104 ? -14.414 7.633 9.876 1.00 97.94 104 LEU A CA 1
ATOM 824 C C . LEU A 1 104 ? -15.204 6.810 10.904 1.00 97.94 104 LEU A C 1
ATOM 826 O O . LEU A 1 104 ? -15.765 5.774 10.553 1.00 97.94 104 LEU A O 1
ATOM 830 N N . GLY A 1 105 ? -15.280 7.276 12.155 1.00 97.56 105 GLY A N 1
ATOM 831 C CA . GLY A 1 105 ? -16.084 6.639 13.199 1.00 97.56 105 GLY A CA 1
ATOM 832 C C . GLY A 1 105 ? -17.577 6.620 12.865 1.00 97.56 105 GLY A C 1
ATOM 833 O O . GLY A 1 105 ? -18.199 5.559 12.926 1.00 97.56 105 GLY A O 1
ATOM 834 N N . ASP A 1 106 ? -18.126 7.765 12.449 1.00 97.44 106 ASP A N 1
ATOM 835 C CA . ASP A 1 106 ? -19.532 7.895 12.049 1.00 97.44 106 ASP A CA 1
ATOM 836 C C . ASP A 1 106 ? -19.845 6.988 10.841 1.00 97.44 106 ASP A C 1
ATOM 838 O O . ASP A 1 106 ? -20.854 6.282 10.833 1.00 97.44 106 ASP A O 1
ATOM 842 N N . LEU A 1 107 ? -18.955 6.946 9.840 1.00 96.50 107 LEU A N 1
ATOM 843 C CA . LEU A 1 107 ? -19.088 6.079 8.665 1.00 96.50 107 LEU A CA 1
ATOM 844 C C . LEU A 1 107 ? -19.138 4.593 9.049 1.00 96.50 107 LEU A C 1
ATOM 846 O O . LEU A 1 107 ? -20.054 3.881 8.635 1.00 96.50 107 LEU A O 1
ATOM 850 N N . VAL A 1 108 ? -18.160 4.128 9.835 1.00 96.31 108 VAL A N 1
ATOM 851 C CA . VAL A 1 108 ? -18.074 2.721 10.257 1.00 96.31 108 VAL A CA 1
ATOM 852 C C . VAL A 1 108 ? -19.294 2.336 11.084 1.00 96.31 108 VAL A C 1
ATOM 854 O O . VAL A 1 108 ? -19.885 1.285 10.829 1.00 96.31 108 VAL A O 1
ATOM 857 N N . PHE A 1 109 ? -19.707 3.178 12.035 1.00 95.31 109 PHE A N 1
ATOM 858 C CA . PHE A 1 109 ? -20.906 2.930 12.831 1.00 95.31 109 PHE A CA 1
ATOM 859 C C . PHE A 1 109 ? -22.147 2.808 11.944 1.00 95.31 109 PHE A C 1
ATOM 861 O O . PHE A 1 109 ? -22.891 1.838 12.064 1.00 95.31 109 PHE A O 1
ATOM 868 N N . ASN A 1 110 ? -22.338 3.732 10.999 1.00 94.62 110 ASN A N 1
ATOM 869 C CA . ASN A 1 110 ? -23.515 3.713 10.135 1.00 94.62 110 ASN A CA 1
ATOM 870 C C . ASN A 1 110 ? -23.598 2.440 9.286 1.00 94.62 110 ASN A C 1
ATOM 872 O O . ASN A 1 110 ? -24.656 1.820 9.207 1.00 94.62 110 ASN A O 1
ATOM 876 N N . ILE A 1 111 ? -22.479 2.019 8.694 1.00 93.06 111 ILE A N 1
ATOM 877 C CA . ILE A 1 111 ? -22.433 0.802 7.875 1.00 93.06 111 ILE A CA 1
ATOM 878 C C . ILE A 1 111 ? -22.647 -0.445 8.735 1.00 93.06 111 ILE A C 1
ATOM 880 O O . ILE A 1 111 ? -23.366 -1.352 8.335 1.00 93.06 111 ILE A O 1
ATOM 884 N N . THR A 1 112 ? -22.020 -0.524 9.906 1.00 92.62 112 THR A N 1
ATOM 885 C CA . THR A 1 112 ? -22.008 -1.771 10.686 1.00 92.62 112 THR A CA 1
ATOM 886 C C . THR A 1 112 ? -23.232 -1.945 11.568 1.00 92.62 112 THR A C 1
ATOM 888 O O . THR A 1 112 ? -23.644 -3.079 11.793 1.00 92.62 112 THR A O 1
ATOM 891 N N . TYR A 1 113 ? -23.822 -0.853 12.050 1.00 88.25 113 TYR A N 1
ATOM 892 C CA . TYR A 1 113 ? -24.966 -0.894 12.950 1.00 88.25 113 TYR A CA 1
ATOM 893 C C . TYR A 1 113 ? -26.291 -0.750 12.195 1.00 88.25 113 TYR A C 1
ATOM 895 O O . TYR A 1 113 ? -27.183 -1.573 12.384 1.00 88.25 113 TYR A O 1
ATOM 903 N N . TYR A 1 114 ? -26.424 0.234 11.295 1.00 74.56 114 TYR A N 1
ATOM 904 C CA . TYR A 1 114 ? -27.710 0.483 10.628 1.00 74.56 114 TYR A CA 1
ATOM 905 C C . TYR A 1 114 ? -27.987 -0.449 9.441 1.00 74.56 114 TYR A C 1
ATOM 907 O O . TYR A 1 114 ? -29.140 -0.825 9.233 1.00 74.56 114 TYR A O 1
ATOM 915 N N . ALA A 1 115 ? -26.963 -0.925 8.719 1.00 67.00 115 ALA A N 1
ATOM 916 C CA . ALA A 1 115 ? -27.189 -1.909 7.650 1.00 67.00 115 ALA A CA 1
ATOM 917 C C . ALA A 1 115 ? -27.723 -3.256 8.185 1.00 67.00 115 ALA A C 1
ATOM 919 O O . ALA A 1 115 ? -28.443 -3.964 7.482 1.00 67.00 115 ALA A O 1
ATOM 920 N N . GLN A 1 116 ? -27.415 -3.595 9.445 1.00 61.06 116 GLN A N 1
ATOM 921 C CA . GLN A 1 116 ? -27.980 -4.766 10.125 1.00 61.06 116 GLN A CA 1
ATOM 922 C C . GLN A 1 116 ? -29.473 -4.570 10.440 1.00 61.06 116 GLN A C 1
ATOM 924 O O . GLN A 1 116 ? -30.248 -5.519 10.353 1.00 61.06 116 GLN A O 1
ATOM 929 N N . THR A 1 117 ? -29.890 -3.346 10.784 1.00 60.19 117 THR A N 1
ATOM 930 C CA . THR A 1 117 ? -31.268 -3.058 11.213 1.00 60.19 117 THR A CA 1
ATOM 931 C C . THR A 1 117 ? -32.263 -2.888 10.067 1.00 60.19 117 THR A C 1
ATOM 933 O O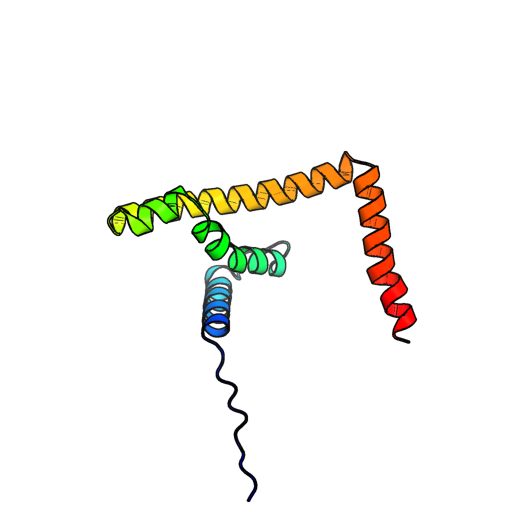 . THR A 1 117 ? -33.443 -3.121 10.278 1.00 60.19 117 THR A O 1
ATOM 936 N N . GLU A 1 118 ? -31.817 -2.510 8.865 1.00 57.84 118 GLU A N 1
ATOM 937 C CA . GLU A 1 118 ? -32.690 -2.401 7.677 1.00 57.84 118 GLU A CA 1
ATOM 938 C C . GLU A 1 118 ? -32.840 -3.726 6.906 1.00 57.84 118 GLU A C 1
ATOM 940 O O . GLU A 1 118 ? -33.699 -3.845 6.035 1.00 57.84 118 GLU A O 1
ATOM 945 N N . SER A 1 119 ? -32.015 -4.728 7.226 1.00 55.91 119 SER A N 1
ATOM 946 C CA . SER A 1 119 ? -32.055 -6.065 6.611 1.00 55.91 119 SER A CA 1
ATOM 947 C C . SER A 1 119 ? -32.896 -7.081 7.407 1.00 55.91 119 SER A C 1
ATOM 949 O O . SER A 1 119 ? -32.897 -8.262 7.058 1.00 55.91 119 SER A O 1
ATOM 951 N N . SER A 1 120 ? -33.570 -6.640 8.480 1.00 48.34 120 SER A N 1
ATOM 952 C CA . SER A 1 120 ? -34.449 -7.440 9.358 1.00 48.34 120 SER A CA 1
ATOM 953 C C . SER A 1 120 ? -35.896 -6.973 9.253 1.00 48.34 120 SER A C 1
ATOM 955 O O . SER A 1 120 ? -36.791 -7.846 9.285 1.00 48.34 120 SER A O 1
#

Secondary structure (DSSP, 8-state):
-----------HHHHHHHHHHHHHHHHHTTS--S-HHHHHHHHHHHHHHHTT-HHHHHHHHHS-HHHHHHHHHHHHHHHHHHHHHHHHHHHHHHHH-HHHHHHHHHHHHIIIIIHHHHT-

pLDDT: mean 86.54, std 16.31, range [40.94, 98.62]